Protein AF-A0A8J7Q777-F1 (afdb_monomer)

Secondary structure (DSSP, 8-state):
--HHHHHHHHHHHHHHHHHHHHSHHHHS-HHHHHHH--TTHHHHHHHHHHHHHHHHHHHHHTS-----SS--HHHHHHHHHHHHHHSS------GGG-TTSPPPPPP-

Foldseek 3Di:
DPVLVVLVVQLVVLVCVLVCLVCVVPPPDPVVVVVCPDPCSVVVSVVSVVSNVVSVVVNVVPPPPPPPPDDDPVVVVVQVVCCVVPVDRPPPPDPVPCPPDDPPDDDD

Sequence (108 aa):
MNTKVFNLGLMAFWLLLCLGLLTRELWMPPALLEKVNSPQTPLAIAVAGLLAVWNLMRYMMARPSRPPTGPSPAVEQYRRKIRTISGDDPKVTDPQFRFDDPPPDAPR

Radius of gyration: 28.46 Å; Cα contacts (8 Å, |Δi|>4): 43; chains: 1; bounding box: 48×26×79 Å

pLDDT: mean 75.15, std 12.91, range [43.88, 92.69]

Structure (mmCIF, N/CA/C/O backbone):
data_AF-A0A8J7Q777-F1
#
_entry.id   AF-A0A8J7Q777-F1
#
loop_
_atom_site.group_PDB
_atom_site.id
_atom_site.type_symbol
_atom_site.label_atom_id
_atom_site.label_alt_id
_atom_site.label_comp_id
_atom_site.label_asym_id
_atom_site.label_entity_id
_atom_site.label_seq_id
_atom_site.pdbx_PDB_ins_code
_atom_site.Cartn_x
_atom_site.Cartn_y
_atom_site.Cartn_z
_atom_site.occupancy
_atom_site.B_iso_or_equiv
_atom_site.auth_seq_id
_atom_site.auth_comp_id
_atom_site.auth_asym_id
_atom_site.auth_atom_id
_atom_site.pdbx_PDB_model_num
ATOM 1 N N . MET A 1 1 ? 9.298 -13.702 -12.919 1.00 56.84 1 MET A N 1
ATOM 2 C CA . MET A 1 1 ? 8.093 -13.099 -12.298 1.00 56.84 1 MET A CA 1
ATOM 3 C C . MET A 1 1 ? 8.073 -11.608 -12.588 1.00 56.84 1 MET A C 1
ATOM 5 O O . MET A 1 1 ? 9.097 -10.960 -12.417 1.00 56.84 1 MET A O 1
ATOM 9 N N . ASN A 1 2 ? 6.947 -11.070 -13.060 1.00 73.56 2 ASN A N 1
ATOM 10 C CA . ASN A 1 2 ? 6.815 -9.645 -13.368 1.00 73.56 2 ASN A CA 1
ATOM 11 C C . ASN A 1 2 ? 6.764 -8.847 -12.052 1.00 73.56 2 ASN A C 1
ATOM 13 O O . ASN A 1 2 ? 5.718 -8.758 -11.410 1.00 73.56 2 ASN A O 1
ATOM 17 N N . THR A 1 3 ? 7.905 -8.303 -11.623 1.00 73.94 3 THR A N 1
ATOM 18 C CA . THR A 1 3 ? 8.082 -7.551 -10.363 1.00 73.94 3 THR A CA 1
ATOM 19 C C . THR A 1 3 ? 7.090 -6.400 -10.203 1.00 73.94 3 THR A C 1
ATOM 21 O O . THR A 1 3 ? 6.741 -6.038 -9.082 1.00 73.94 3 THR A O 1
ATOM 24 N N . LYS A 1 4 ? 6.564 -5.869 -11.313 1.00 71.31 4 LYS A N 1
ATOM 25 C CA . LYS A 1 4 ? 5.521 -4.837 -11.313 1.00 71.31 4 LYS A CA 1
ATOM 26 C C . LYS A 1 4 ? 4.203 -5.330 -10.7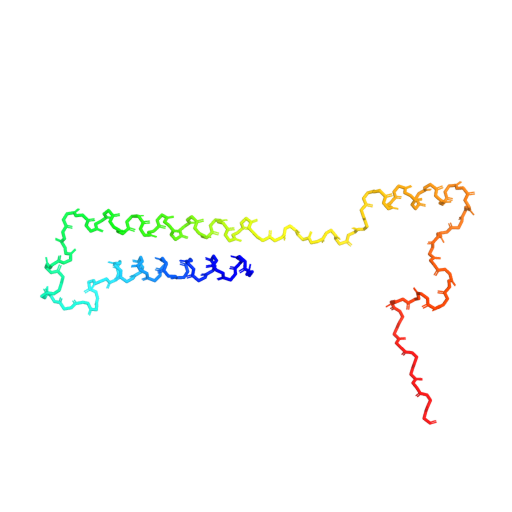15 1.00 71.31 4 LYS A C 1
ATOM 28 O O . LYS A 1 4 ? 3.616 -4.627 -9.902 1.00 71.31 4 LYS A O 1
ATOM 33 N N . VAL A 1 5 ? 3.760 -6.533 -11.087 1.00 80.44 5 VAL A N 1
ATOM 34 C CA . VAL A 1 5 ? 2.502 -7.121 -10.590 1.00 80.44 5 VAL A CA 1
ATOM 35 C C . VAL A 1 5 ? 2.624 -7.448 -9.104 1.00 80.44 5 VAL A C 1
ATOM 37 O O . VAL A 1 5 ? 1.714 -7.161 -8.333 1.00 80.44 5 VAL A O 1
ATOM 40 N N . PHE A 1 6 ? 3.782 -7.968 -8.690 1.00 82.12 6 PHE A N 1
ATOM 41 C CA . PHE A 1 6 ? 4.059 -8.255 -7.285 1.00 82.12 6 PHE A CA 1
ATOM 42 C C . PHE A 1 6 ? 4.031 -6.986 -6.417 1.00 82.12 6 PHE A C 1
ATOM 44 O O . PHE A 1 6 ? 3.326 -6.946 -5.412 1.00 82.12 6 PHE A O 1
ATOM 51 N N . ASN A 1 7 ? 4.724 -5.920 -6.837 1.00 78.88 7 ASN A N 1
ATOM 52 C CA . ASN A 1 7 ? 4.730 -4.648 -6.108 1.00 78.88 7 ASN A CA 1
ATOM 53 C C . ASN A 1 7 ? 3.342 -3.993 -6.066 1.00 78.88 7 ASN A C 1
ATOM 55 O O . ASN A 1 7 ? 2.988 -3.382 -5.061 1.00 78.88 7 ASN A O 1
ATOM 59 N N . LEU A 1 8 ? 2.547 -4.135 -7.131 1.00 81.62 8 LEU A N 1
ATOM 60 C CA . LEU A 1 8 ? 1.180 -3.619 -7.174 1.00 81.62 8 LEU A CA 1
ATOM 61 C C . LEU A 1 8 ? 0.268 -4.349 -6.178 1.00 81.62 8 LEU A C 1
ATOM 63 O O . LEU A 1 8 ? -0.473 -3.700 -5.442 1.00 81.62 8 LEU A O 1
ATOM 67 N N . GLY A 1 9 ? 0.360 -5.681 -6.113 1.00 86.12 9 GLY A N 1
ATOM 68 C CA . GLY A 1 9 ? -0.371 -6.478 -5.127 1.00 86.12 9 GLY A CA 1
ATOM 69 C C . GLY A 1 9 ? 0.033 -6.130 -3.694 1.00 86.12 9 GLY A C 1
ATOM 70 O O . GLY A 1 9 ? -0.827 -5.925 -2.841 1.00 86.12 9 GLY A O 1
ATOM 71 N N . LEU A 1 10 ? 1.337 -5.975 -3.446 1.00 86.38 10 LEU A N 1
ATOM 72 C CA . LEU A 1 10 ? 1.852 -5.591 -2.133 1.00 86.38 10 LEU A CA 1
ATOM 73 C C . LEU A 1 10 ? 1.379 -4.187 -1.725 1.00 86.38 10 LEU A C 1
ATOM 75 O O . LEU A 1 10 ? 0.967 -3.983 -0.587 1.00 86.38 10 LEU A O 1
ATOM 79 N N . MET A 1 11 ? 1.382 -3.229 -2.657 1.00 84.94 11 MET A N 1
ATOM 80 C CA . MET A 1 11 ? 0.839 -1.887 -2.435 1.00 84.94 11 MET A CA 1
ATOM 81 C C . MET A 1 11 ? -0.642 -1.945 -2.054 1.00 84.94 11 MET A C 1
ATOM 83 O O . MET A 1 11 ? -1.024 -1.363 -1.042 1.00 84.94 11 MET A O 1
ATOM 87 N N . ALA A 1 12 ? -1.461 -2.656 -2.836 1.00 88.75 12 ALA A N 1
ATOM 88 C CA . ALA A 1 12 ? -2.893 -2.782 -2.583 1.00 88.75 12 ALA A CA 1
ATOM 89 C C . ALA A 1 12 ? -3.168 -3.401 -1.207 1.00 88.75 12 ALA A C 1
ATOM 91 O O . ALA A 1 12 ? -4.001 -2.895 -0.462 1.00 88.75 12 ALA A O 1
ATOM 92 N N . PHE A 1 13 ? -2.412 -4.437 -0.839 1.00 91.19 13 PHE A N 1
ATOM 93 C CA . PHE A 1 13 ? -2.496 -5.066 0.475 1.00 91.19 13 PHE A CA 1
ATOM 94 C C . PHE A 1 13 ? -2.233 -4.073 1.618 1.00 91.19 13 PHE A C 1
ATOM 96 O O . PHE A 1 13 ? -3.060 -3.949 2.520 1.00 91.19 13 PHE A O 1
ATOM 103 N N . TRP A 1 14 ? -1.128 -3.319 1.566 1.00 90.25 14 TRP A N 1
ATOM 104 C CA . TRP A 1 14 ? -0.800 -2.336 2.608 1.00 90.25 14 TRP A CA 1
ATOM 105 C C . TRP A 1 14 ? -1.814 -1.200 2.691 1.00 90.25 14 TRP A C 1
ATOM 107 O O . TRP A 1 14 ? -2.157 -0.750 3.783 1.00 90.25 14 TRP A O 1
ATOM 117 N N . LEU A 1 15 ? -2.314 -0.755 1.541 1.00 89.44 15 LEU A N 1
ATOM 118 C CA . LEU A 1 15 ? -3.291 0.322 1.462 1.00 89.44 15 LEU A CA 1
ATOM 119 C C . LEU A 1 15 ? -4.631 -0.117 2.062 1.00 89.44 15 LEU A C 1
ATOM 121 O O . LEU A 1 15 ? -5.194 0.616 2.868 1.00 89.44 15 LEU A O 1
ATOM 125 N N . LEU A 1 16 ? -5.090 -1.335 1.758 1.00 92.00 16 LEU A N 1
ATOM 126 C CA . LEU A 1 16 ? -6.291 -1.920 2.361 1.00 92.00 16 LEU A CA 1
ATOM 127 C C . LEU A 1 16 ? -6.145 -2.103 3.873 1.00 92.00 16 LEU A C 1
ATOM 129 O O . LEU A 1 16 ? -7.071 -1.777 4.611 1.00 92.00 16 LEU A O 1
ATOM 133 N N . LEU A 1 17 ? -4.985 -2.569 4.345 1.00 89.81 17 LEU A N 1
ATOM 134 C CA . LEU A 1 17 ? -4.700 -2.685 5.778 1.00 89.81 17 LEU A CA 1
ATOM 135 C C . LEU A 1 17 ? -4.763 -1.326 6.479 1.00 89.81 17 LEU A C 1
ATOM 137 O O . LEU A 1 17 ? -5.417 -1.191 7.511 1.00 89.81 17 LEU A O 1
ATOM 141 N N . CYS A 1 18 ? -4.114 -0.314 5.901 1.00 88.38 18 CYS A N 1
ATOM 142 C CA . CYS A 1 18 ? -4.127 1.043 6.431 1.00 88.38 18 CYS A CA 1
ATOM 143 C C . CYS A 1 18 ? -5.558 1.593 6.473 1.00 88.38 18 CYS A C 1
ATOM 145 O O . CYS A 1 18 ? -6.014 2.035 7.524 1.00 88.38 18 CYS A O 1
ATOM 147 N N . LEU A 1 19 ? -6.298 1.481 5.366 1.00 89.50 19 LEU A N 1
ATOM 148 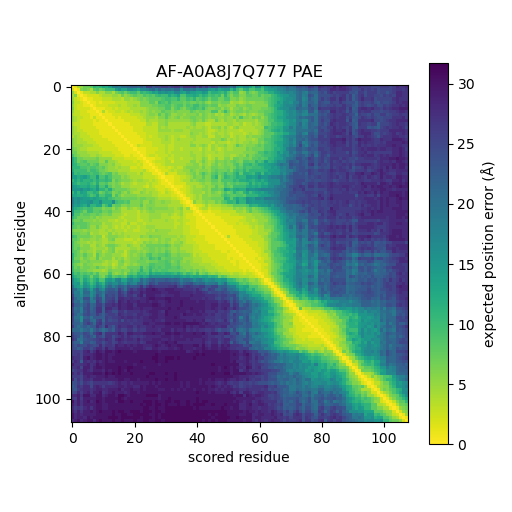C CA . LEU A 1 19 ? -7.671 1.969 5.261 1.00 89.50 19 LEU A CA 1
ATOM 149 C C . LEU A 1 19 ? -8.607 1.248 6.239 1.00 89.50 19 LEU A C 1
ATOM 151 O O . LEU A 1 19 ? -9.414 1.894 6.902 1.00 89.50 19 LEU A O 1
ATOM 155 N N . GLY A 1 20 ? -8.472 -0.072 6.378 1.00 88.69 20 GLY A N 1
ATOM 156 C CA . GLY A 1 20 ? -9.251 -0.877 7.316 1.00 88.69 20 GLY A CA 1
ATOM 157 C C . GLY A 1 20 ? -8.989 -0.497 8.773 1.00 88.69 20 GLY A C 1
ATOM 158 O O . GLY A 1 20 ? -9.933 -0.386 9.551 1.00 88.69 20 GLY A O 1
ATOM 159 N N . LEU A 1 21 ? -7.730 -0.223 9.134 1.00 87.06 21 LEU A N 1
ATOM 160 C CA . LEU A 1 21 ? -7.365 0.242 10.475 1.00 87.06 21 LEU A CA 1
ATOM 161 C C . LEU A 1 21 ? -7.810 1.681 10.755 1.00 87.06 21 LEU A C 1
ATOM 163 O O . LEU A 1 21 ? -8.126 1.992 11.904 1.00 87.06 21 LEU A O 1
ATOM 167 N N . LEU A 1 22 ? -7.828 2.543 9.733 1.00 88.56 22 LEU A N 1
ATOM 168 C CA . LEU A 1 22 ? -8.271 3.938 9.833 1.00 88.56 22 LEU A CA 1
ATOM 169 C C . LEU A 1 22 ? -9.795 4.034 9.957 1.00 88.56 22 LEU A C 1
ATOM 171 O O . LEU A 1 22 ? -10.313 4.844 10.715 1.00 88.56 22 LEU A O 1
ATOM 175 N N . THR A 1 23 ? -10.507 3.165 9.240 1.00 90.81 23 THR A N 1
ATOM 176 C CA . THR A 1 23 ? -11.974 3.079 9.249 1.00 90.81 23 THR A CA 1
ATOM 177 C C . THR A 1 23 ? -12.511 2.104 10.295 1.00 90.81 23 THR A C 1
ATOM 179 O O . THR A 1 23 ? -13.714 1.866 10.325 1.00 90.81 23 THR A O 1
ATOM 182 N N . ARG A 1 24 ? -11.660 1.546 11.172 1.00 87.25 24 ARG A N 1
ATOM 183 C CA . ARG A 1 24 ? -12.057 0.499 12.135 1.00 87.25 24 ARG A CA 1
ATOM 184 C C . ARG A 1 24 ? -13.253 0.889 13.000 1.00 87.25 24 ARG A C 1
ATOM 186 O O . ARG A 1 24 ? -14.097 0.050 13.277 1.00 87.25 24 ARG A O 1
ATOM 193 N N . GLU A 1 25 ? -13.347 2.164 13.364 1.00 85.94 25 GLU A N 1
ATOM 194 C CA . GLU A 1 25 ? -14.421 2.728 14.190 1.00 85.94 25 GLU A CA 1
ATOM 195 C C . GLU A 1 25 ? -15.807 2.615 13.519 1.00 85.94 25 GLU A C 1
ATOM 197 O O . GLU A 1 25 ? -16.819 2.592 14.207 1.00 85.94 25 GLU A O 1
ATOM 202 N N . LEU A 1 26 ? -15.870 2.525 12.181 1.00 88.44 26 LEU A N 1
ATOM 203 C CA . LEU A 1 26 ? -17.127 2.478 11.421 1.00 88.44 26 LEU A CA 1
ATOM 204 C C . LEU A 1 26 ? -17.728 1.076 11.281 1.00 88.44 26 LEU A C 1
ATOM 206 O O . LEU A 1 26 ? -18.941 0.956 11.135 1.00 88.44 26 LEU A O 1
ATOM 210 N N . TRP A 1 27 ? -16.906 0.025 11.255 1.00 87.94 27 TRP A N 1
ATOM 211 C CA . TRP A 1 27 ? -17.365 -1.331 10.916 1.00 87.94 27 TRP A CA 1
ATOM 212 C C . TRP A 1 27 ? -17.073 -2.372 11.997 1.00 87.94 27 TRP A C 1
ATOM 214 O O . TRP A 1 27 ? -17.665 -3.452 11.981 1.00 87.94 27 TRP A O 1
ATOM 224 N N . MET A 1 28 ? -16.159 -2.085 12.926 1.00 89.62 28 MET A N 1
ATOM 225 C CA . MET A 1 28 ? -15.734 -3.050 13.930 1.00 89.62 28 MET A CA 1
ATOM 226 C C . MET A 1 28 ? -16.633 -2.966 15.178 1.00 89.62 28 MET A C 1
ATOM 228 O O . MET A 1 28 ? -16.832 -1.877 15.715 1.00 89.62 28 MET A O 1
ATOM 232 N N . PRO A 1 29 ? -17.171 -4.093 15.679 1.00 89.94 29 PRO A N 1
ATOM 233 C CA . PRO A 1 29 ? -17.974 -4.098 16.897 1.00 89.94 29 PRO A CA 1
ATOM 234 C C . PRO A 1 29 ? -17.130 -3.720 18.129 1.00 89.94 29 PRO A C 1
ATOM 236 O O . PRO A 1 29 ? -15.931 -4.021 18.177 1.00 89.94 29 PRO A O 1
ATOM 239 N N . PRO A 1 30 ? -17.746 -3.127 19.169 1.00 85.12 30 PRO A N 1
ATOM 240 C CA . PRO A 1 30 ? -17.035 -2.558 20.318 1.00 85.12 30 PRO A CA 1
ATOM 241 C C . PRO A 1 30 ? -16.156 -3.574 21.063 1.00 85.12 30 PRO A C 1
ATOM 243 O O . PRO A 1 30 ? -15.033 -3.257 21.442 1.00 85.12 30 PRO A O 1
ATOM 246 N N . ALA A 1 31 ? -16.597 -4.834 21.160 1.00 86.31 31 ALA A N 1
ATOM 247 C CA . ALA A 1 31 ? -15.825 -5.913 21.785 1.00 86.31 31 ALA A CA 1
ATOM 248 C C . ALA A 1 31 ? -14.487 -6.221 21.078 1.00 86.31 31 ALA A C 1
ATOM 250 O O . ALA A 1 31 ? -13.560 -6.750 21.692 1.00 86.31 31 ALA A O 1
ATOM 251 N N . LEU A 1 32 ? -14.379 -5.922 19.779 1.00 83.81 32 LEU A N 1
ATOM 252 C CA . LEU A 1 32 ? -13.131 -6.051 19.025 1.00 83.81 32 LEU A CA 1
ATOM 253 C C . LEU A 1 32 ? -12.306 -4.762 19.089 1.00 83.81 32 LEU A C 1
ATOM 255 O O . LEU A 1 32 ? -11.082 -4.840 19.189 1.00 83.81 32 LEU A O 1
ATOM 259 N N . LEU A 1 33 ? -12.957 -3.595 19.104 1.00 84.62 33 LEU A N 1
ATOM 260 C CA . LEU A 1 33 ? -12.277 -2.308 19.252 1.00 84.62 33 LEU A CA 1
ATOM 261 C C . LEU A 1 33 ? -11.493 -2.220 20.560 1.00 84.62 33 LEU A C 1
ATOM 263 O O . LEU A 1 33 ? -10.362 -1.754 20.532 1.00 84.62 33 LEU A O 1
ATOM 267 N N . GLU A 1 34 ? -12.016 -2.728 21.676 1.00 84.06 34 GLU A N 1
ATOM 268 C CA . GLU A 1 34 ? -11.290 -2.733 22.956 1.00 84.06 34 GLU A CA 1
ATOM 269 C C . GLU A 1 34 ? -9.987 -3.543 22.907 1.00 84.06 34 GLU A C 1
ATOM 271 O O . GLU A 1 34 ? -8.989 -3.156 23.510 1.00 84.06 34 GLU A O 1
ATOM 276 N N . LYS A 1 35 ? -9.953 -4.639 22.139 1.00 83.62 35 LYS A N 1
ATOM 277 C CA . LYS A 1 35 ? -8.736 -5.451 21.965 1.00 83.62 35 LYS A CA 1
ATOM 278 C C . LYS A 1 35 ? -7.733 -4.801 21.022 1.00 83.62 35 LYS A C 1
ATOM 280 O O . LYS A 1 35 ? -6.528 -4.993 21.163 1.00 83.62 35 LYS A O 1
ATOM 285 N N . VAL A 1 36 ? -8.243 -4.076 20.030 1.00 80.25 36 VA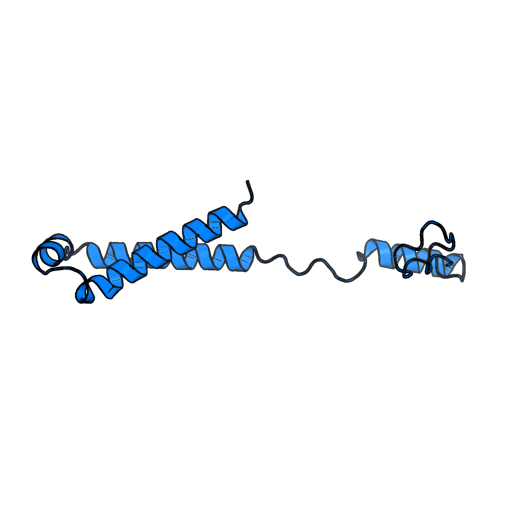L A N 1
ATOM 286 C CA . VAL A 1 36 ? -7.440 -3.452 18.978 1.00 80.25 36 VAL A CA 1
ATOM 287 C C . VAL A 1 36 ? -7.008 -2.041 19.365 1.00 80.25 36 VAL A C 1
ATOM 289 O O . VAL A 1 36 ? -6.009 -1.584 18.837 1.00 80.25 36 VAL A O 1
ATOM 292 N N . ASN A 1 37 ? -7.663 -1.351 20.300 1.00 81.94 37 ASN A N 1
ATOM 293 C CA . ASN A 1 37 ? -7.261 -0.040 20.826 1.00 81.94 37 ASN A CA 1
ATOM 294 C C . ASN A 1 37 ? -6.165 -0.181 21.894 1.00 81.94 37 ASN A C 1
ATOM 296 O O . ASN A 1 37 ? -6.310 0.212 23.047 1.00 81.94 37 ASN A O 1
ATOM 300 N N . SER A 1 38 ? -5.032 -0.742 21.481 1.00 83.94 38 SER A N 1
ATOM 301 C CA . SER A 1 38 ? -3.786 -0.719 22.239 1.00 83.94 38 SER A CA 1
ATOM 302 C C . SER A 1 38 ? -3.045 0.609 22.001 1.00 83.94 38 SER A C 1
ATOM 304 O O . SER A 1 38 ? -3.167 1.203 20.924 1.00 83.94 38 SER A O 1
ATOM 306 N N . PRO A 1 39 ? -2.195 1.069 22.937 1.00 85.94 39 PRO A N 1
ATOM 307 C CA . PRO A 1 39 ? -1.276 2.183 22.691 1.00 85.94 39 PRO A CA 1
ATOM 308 C C . PRO A 1 39 ? -0.388 1.994 21.445 1.00 85.94 39 PRO A C 1
ATOM 310 O O . PRO A 1 39 ? 0.145 2.960 20.909 1.00 85.94 39 PRO A O 1
ATOM 313 N N . GLN A 1 40 ? -0.228 0.758 20.962 1.00 86.75 40 GLN A N 1
ATOM 314 C CA . GLN A 1 40 ? 0.581 0.420 19.785 1.00 86.75 40 GLN A CA 1
ATOM 315 C C . GLN A 1 40 ? -0.166 0.574 18.450 1.00 86.75 40 GLN A C 1
ATOM 317 O O . GLN A 1 40 ? 0.443 0.558 17.383 1.00 86.75 40 GLN A O 1
ATOM 322 N N . THR A 1 41 ? -1.483 0.734 18.467 1.00 84.88 41 THR A N 1
ATOM 323 C CA . THR A 1 41 ? -2.308 0.756 17.251 1.00 84.88 41 THR A CA 1
ATOM 324 C C . THR A 1 41 ? -2.043 1.958 16.344 1.00 84.88 41 THR A C 1
ATOM 326 O O . THR A 1 41 ? -1.987 1.769 15.126 1.00 84.88 41 THR A O 1
ATOM 329 N N . PRO A 1 42 ? -1.802 3.177 16.868 1.00 87.19 42 PRO A N 1
ATOM 330 C CA . PRO A 1 42 ? -1.349 4.297 16.045 1.00 87.19 42 PRO A CA 1
ATOM 331 C C . PRO A 1 42 ? -0.023 4.000 15.335 1.00 87.19 42 PRO A C 1
ATOM 333 O O . PRO A 1 42 ? 0.148 4.364 14.174 1.00 87.19 42 PRO A O 1
ATOM 336 N N . LEU A 1 43 ? 0.893 3.286 15.999 1.00 89.81 43 LEU A N 1
ATOM 337 C CA . LEU A 1 43 ? 2.169 2.879 15.413 1.00 89.81 43 LEU A CA 1
ATOM 338 C C . LEU A 1 43 ? 1.960 1.867 14.277 1.00 89.81 43 LEU A C 1
ATOM 340 O O . LEU A 1 43 ? 2.552 2.019 13.212 1.00 89.81 43 LEU A O 1
ATOM 344 N N . ALA A 1 44 ? 1.072 0.886 14.456 1.00 87.12 44 ALA A N 1
ATOM 345 C CA . ALA A 1 44 ? 0.721 -0.061 13.397 1.00 87.12 44 ALA A CA 1
ATOM 346 C C . ALA A 1 44 ? 0.110 0.640 12.168 1.00 87.12 44 ALA A C 1
ATOM 348 O O . ALA A 1 44 ? 0.493 0.335 11.037 1.00 87.12 44 ALA A O 1
ATOM 349 N N . ILE A 1 45 ? -0.779 1.620 12.379 1.00 88.81 45 ILE A N 1
ATOM 350 C CA . ILE A 1 45 ? -1.333 2.454 11.300 1.00 88.81 45 ILE A CA 1
ATOM 351 C C . ILE A 1 45 ? -0.220 3.224 10.587 1.00 88.81 45 ILE A C 1
ATOM 353 O O . ILE A 1 45 ? -0.155 3.208 9.358 1.00 88.81 45 ILE A O 1
ATOM 357 N N . ALA A 1 46 ? 0.674 3.869 11.342 1.00 89.56 46 ALA A N 1
ATOM 358 C CA . ALA A 1 46 ? 1.774 4.642 10.778 1.00 89.56 46 ALA A CA 1
ATOM 359 C C . ALA A 1 46 ? 2.705 3.769 9.924 1.00 89.56 46 ALA A C 1
ATOM 361 O O . ALA A 1 46 ? 3.046 4.151 8.806 1.00 89.56 46 ALA A O 1
ATOM 362 N N . VAL A 1 47 ? 3.065 2.574 10.404 1.00 91.69 47 VAL A N 1
ATOM 363 C CA . VAL A 1 47 ? 3.904 1.621 9.661 1.00 91.69 47 VAL A CA 1
ATOM 364 C C . VAL A 1 47 ? 3.197 1.124 8.399 1.00 91.69 47 VAL A C 1
ATOM 366 O O . VAL A 1 47 ? 3.802 1.122 7.328 1.00 91.69 47 VAL A O 1
ATOM 369 N N . ALA A 1 48 ? 1.918 0.749 8.487 1.00 89.00 48 ALA A N 1
ATOM 370 C CA . ALA A 1 48 ? 1.145 0.314 7.324 1.00 89.00 48 ALA A CA 1
ATOM 371 C C . ALA A 1 48 ? 1.033 1.426 6.266 1.00 89.00 48 ALA A C 1
ATOM 373 O O . ALA A 1 48 ? 1.236 1.175 5.077 1.00 89.00 48 ALA A O 1
ATOM 374 N N . GLY A 1 49 ? 0.782 2.665 6.697 1.00 87.94 49 GLY A N 1
ATOM 375 C CA . GLY A 1 49 ? 0.765 3.842 5.831 1.00 87.94 49 GLY A CA 1
ATOM 376 C C . GLY A 1 49 ? 2.123 4.111 5.181 1.00 87.94 49 GLY A C 1
ATOM 377 O O . GLY A 1 49 ? 2.192 4.304 3.968 1.00 87.94 49 GLY A O 1
ATOM 378 N N . LEU A 1 50 ? 3.212 4.045 5.953 1.00 92.69 50 LEU A N 1
ATOM 379 C CA . LEU A 1 50 ? 4.575 4.214 5.446 1.00 92.69 50 LEU A CA 1
ATOM 380 C C . LEU A 1 50 ? 4.901 3.169 4.371 1.00 92.69 50 LEU A C 1
ATOM 382 O O . LEU A 1 50 ? 5.420 3.510 3.311 1.00 92.69 50 LEU A O 1
ATOM 386 N N . LEU A 1 51 ? 4.555 1.902 4.612 1.00 88.50 51 LEU A N 1
ATOM 387 C CA . LEU A 1 51 ? 4.767 0.815 3.656 1.00 88.50 51 LEU A CA 1
ATOM 388 C C . LEU A 1 51 ? 3.904 0.967 2.400 1.00 88.50 51 LEU A C 1
ATOM 390 O O . LEU A 1 51 ? 4.383 0.675 1.300 1.00 88.50 51 LEU A O 1
ATOM 394 N N . ALA A 1 52 ? 2.671 1.461 2.525 1.00 86.00 52 ALA A N 1
ATOM 395 C CA . ALA A 1 52 ? 1.827 1.776 1.376 1.00 86.00 52 ALA A CA 1
ATOM 396 C C . ALA A 1 52 ? 2.444 2.896 0.518 1.00 86.00 52 ALA A C 1
ATOM 398 O O . ALA A 1 52 ? 2.596 2.725 -0.693 1.00 86.00 52 ALA A O 1
ATOM 399 N N . VAL A 1 53 ? 2.878 3.999 1.142 1.00 87.69 53 VAL A N 1
ATOM 400 C CA . VAL A 1 53 ? 3.539 5.127 0.457 1.00 87.69 53 VAL A CA 1
ATOM 401 C C . VAL A 1 53 ? 4.855 4.688 -0.183 1.00 87.69 53 VAL A C 1
ATOM 403 O O . VAL A 1 53 ? 5.120 5.019 -1.337 1.00 87.69 53 VAL A O 1
ATOM 406 N N . TRP A 1 54 ? 5.658 3.890 0.518 1.00 88.00 54 TRP A N 1
ATOM 407 C CA . TRP A 1 54 ? 6.912 3.352 -0.006 1.00 88.00 54 TRP A CA 1
ATOM 408 C C . TRP A 1 54 ? 6.695 2.501 -1.261 1.00 88.00 54 TRP A C 1
ATOM 410 O O . TRP A 1 54 ? 7.391 2.665 -2.268 1.00 88.00 54 TRP A O 1
ATOM 420 N N . ASN A 1 55 ? 5.700 1.609 -1.237 1.00 84.81 55 ASN A N 1
ATOM 421 C CA . ASN A 1 55 ? 5.355 0.802 -2.405 1.00 84.81 55 ASN A CA 1
ATOM 422 C C . ASN A 1 55 ? 4.800 1.656 -3.553 1.00 84.81 55 ASN A C 1
ATOM 424 O O . ASN A 1 55 ? 5.143 1.403 -4.709 1.00 84.81 55 ASN A O 1
ATOM 428 N N . LEU A 1 56 ? 4.025 2.702 -3.250 1.00 82.62 56 LEU A N 1
ATOM 429 C CA . LEU A 1 56 ? 3.556 3.664 -4.245 1.00 82.62 56 LEU A CA 1
ATOM 430 C C . LEU A 1 56 ? 4.726 4.412 -4.903 1.00 82.62 56 LEU A C 1
ATOM 432 O O . LEU A 1 56 ? 4.786 4.485 -6.130 1.00 82.62 56 LEU A O 1
ATOM 436 N N . MET A 1 57 ? 5.696 4.900 -4.122 1.00 84.44 57 MET A N 1
ATOM 437 C CA . MET A 1 57 ? 6.908 5.536 -4.653 1.00 84.44 57 MET A CA 1
ATOM 438 C C . MET A 1 57 ? 7.677 4.583 -5.569 1.00 84.44 57 MET A C 1
ATOM 440 O O . MET A 1 57 ? 8.049 4.962 -6.679 1.00 84.44 57 MET A O 1
ATOM 444 N N . ARG A 1 58 ? 7.856 3.321 -5.156 1.00 81.75 58 ARG A N 1
ATOM 445 C CA . ARG A 1 58 ? 8.502 2.291 -5.987 1.00 81.75 58 ARG A CA 1
ATOM 446 C C . ARG A 1 58 ? 7.739 2.023 -7.279 1.00 81.75 58 ARG A C 1
ATOM 448 O O . ARG A 1 58 ? 8.366 1.866 -8.324 1.00 81.75 58 ARG A O 1
ATOM 455 N N . TYR A 1 59 ? 6.409 2.001 -7.238 1.00 78.38 59 TYR A N 1
ATOM 456 C CA . TYR A 1 59 ? 5.583 1.870 -8.436 1.00 78.38 59 TYR A CA 1
ATOM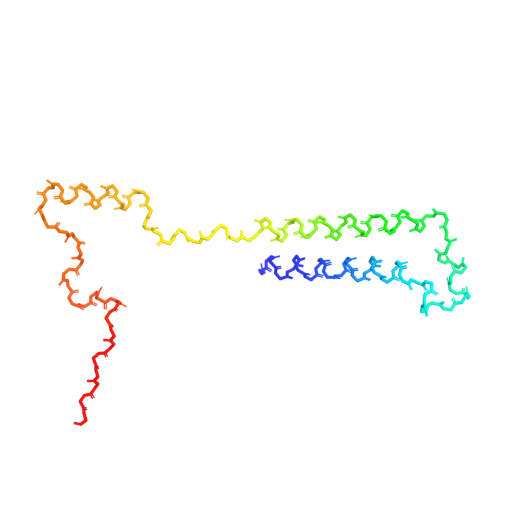 457 C C . TYR A 1 59 ? 5.749 3.072 -9.379 1.00 78.38 59 TYR A C 1
ATOM 459 O O . TYR A 1 59 ? 5.921 2.884 -10.584 1.00 78.38 59 TYR A O 1
ATOM 467 N N . MET A 1 60 ? 5.768 4.298 -8.844 1.00 81.00 60 MET A N 1
ATOM 468 C CA . MET A 1 60 ? 5.983 5.507 -9.644 1.00 81.00 60 MET A CA 1
ATOM 469 C C . MET A 1 60 ? 7.380 5.551 -10.269 1.00 81.00 60 MET A C 1
ATOM 471 O O . MET A 1 60 ? 7.494 5.888 -11.444 1.00 81.00 60 MET A O 1
ATOM 475 N N . MET A 1 61 ? 8.422 5.150 -9.536 1.00 79.44 61 MET A N 1
ATOM 476 C CA . MET A 1 61 ? 9.794 5.042 -10.055 1.00 79.44 61 MET A CA 1
ATOM 477 C C . MET A 1 61 ? 9.946 3.925 -11.095 1.00 79.44 61 MET A C 1
ATOM 479 O O . MET A 1 61 ? 10.759 4.031 -12.006 1.00 79.44 61 MET A O 1
ATOM 483 N N . ALA A 1 62 ? 9.157 2.854 -10.983 1.00 70.75 62 ALA A N 1
ATOM 484 C CA . ALA A 1 62 ? 9.146 1.753 -11.944 1.00 70.75 62 ALA A CA 1
ATOM 485 C C . ALA A 1 62 ? 8.349 2.063 -13.224 1.00 70.75 62 ALA A C 1
ATOM 487 O O . ALA A 1 62 ? 8.286 1.204 -14.118 1.00 70.75 62 ALA A O 1
ATOM 488 N N . ARG A 1 63 ? 7.737 3.257 -13.340 1.00 68.44 63 ARG A N 1
ATOM 489 C CA . ARG A 1 63 ? 7.222 3.724 -14.629 1.00 68.44 63 ARG A CA 1
ATOM 490 C C . ARG A 1 63 ? 8.415 3.807 -15.576 1.00 68.44 63 ARG A C 1
ATOM 492 O O . ARG A 1 63 ? 9.339 4.565 -15.296 1.00 68.44 63 ARG A O 1
ATOM 499 N N . PRO A 1 64 ? 8.426 3.029 -16.672 1.00 59.56 64 PRO A N 1
ATOM 500 C CA . PRO A 1 64 ? 9.471 3.185 -17.660 1.00 59.56 64 PRO A CA 1
ATOM 501 C C . PRO A 1 64 ? 9.420 4.640 -18.117 1.00 59.56 64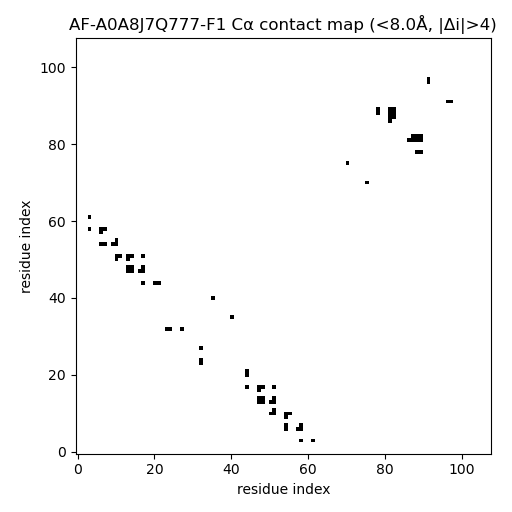 PRO A C 1
ATOM 503 O O . PRO A 1 64 ? 8.390 5.087 -18.631 1.00 59.56 64 PRO A O 1
ATOM 506 N N . SER A 1 65 ? 10.514 5.380 -17.903 1.00 59.12 65 SER A N 1
ATOM 507 C CA . SER A 1 65 ? 10.833 6.532 -18.740 1.00 59.12 65 SER A CA 1
ATOM 508 C C . SER A 1 65 ? 10.532 6.076 -20.154 1.00 59.12 65 SER A C 1
ATOM 510 O O . SER A 1 65 ? 11.048 5.028 -20.550 1.00 59.12 65 SER A O 1
ATOM 512 N N . ARG A 1 66 ? 9.577 6.748 -20.814 1.00 59.88 66 ARG A N 1
ATOM 513 C CA . ARG A 1 66 ? 9.082 6.404 -22.154 1.00 59.88 66 ARG A CA 1
ATOM 514 C C . ARG A 1 66 ? 10.200 5.739 -22.960 1.00 59.88 66 ARG A C 1
ATOM 516 O O . ARG A 1 66 ? 11.293 6.316 -22.976 1.00 59.88 66 ARG A O 1
ATOM 523 N N . PRO A 1 67 ? 9.968 4.582 -23.615 1.00 57.56 67 PRO A N 1
ATOM 524 C CA . PRO A 1 67 ? 10.951 4.100 -24.574 1.00 57.56 67 PRO A CA 1
ATOM 525 C C . PRO A 1 67 ? 11.286 5.288 -25.481 1.00 57.56 67 PRO A C 1
ATOM 527 O O . PRO A 1 67 ? 10.347 5.995 -25.880 1.00 57.56 67 PRO A O 1
ATOM 530 N N . PRO A 1 68 ? 12.578 5.606 -25.687 1.00 57.62 68 PRO A N 1
ATOM 531 C CA . PRO A 1 68 ? 12.953 6.742 -26.504 1.00 57.62 68 PRO A CA 1
ATOM 532 C C . PRO A 1 68 ? 12.224 6.567 -27.831 1.00 57.62 68 PRO A C 1
ATOM 534 O O . PRO A 1 68 ? 12.431 5.602 -28.555 1.00 57.62 68 PRO A O 1
ATOM 537 N N . THR A 1 69 ? 11.280 7.466 -28.091 1.00 60.50 69 THR A N 1
ATOM 538 C CA . THR A 1 69 ? 10.452 7.464 -29.304 1.00 60.50 69 THR A CA 1
ATOM 539 C C . THR A 1 69 ? 11.265 7.963 -30.502 1.00 60.50 69 THR A C 1
ATOM 541 O O . THR A 1 69 ? 10.734 8.114 -31.595 1.00 60.50 69 THR A O 1
ATOM 544 N N . GLY A 1 70 ? 12.562 8.209 -30.289 1.00 63.66 70 GLY A N 1
ATOM 545 C CA . GLY A 1 70 ? 13.549 8.550 -31.291 1.00 63.66 70 GLY A CA 1
ATOM 546 C C . GLY A 1 70 ? 14.702 7.540 -31.299 1.00 63.66 70 GLY A C 1
ATOM 547 O O . GLY A 1 70 ? 14.986 6.908 -30.275 1.00 63.66 70 GLY A O 1
ATOM 548 N N . PRO A 1 71 ? 15.362 7.373 -32.457 1.00 60.75 71 PRO A N 1
ATOM 549 C CA . PRO A 1 71 ? 16.545 6.532 -32.58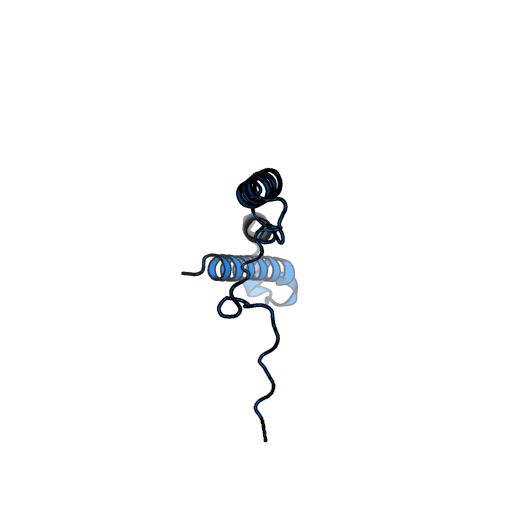9 1.00 60.75 71 PRO A CA 1
ATOM 550 C C . PRO A 1 71 ? 17.618 6.940 -31.571 1.00 60.75 71 PRO A C 1
ATOM 552 O O . PRO A 1 71 ? 17.734 8.108 -31.204 1.00 60.75 71 PRO A O 1
ATOM 555 N N . SER A 1 72 ? 18.411 5.975 -31.097 1.00 66.56 72 SER A N 1
ATOM 556 C CA . SER A 1 72 ? 19.485 6.274 -30.146 1.00 66.56 72 SER A CA 1
ATOM 557 C C . SER A 1 72 ? 20.470 7.303 -30.736 1.00 66.56 72 SER A C 1
ATOM 559 O O . SER A 1 72 ? 20.659 7.339 -31.957 1.00 66.56 72 SER A O 1
ATOM 561 N N . PRO A 1 73 ? 21.158 8.112 -29.907 1.00 69.88 73 PRO A N 1
ATOM 562 C CA . PRO A 1 73 ? 22.108 9.120 -30.393 1.00 69.88 73 PRO A CA 1
ATOM 563 C C . PRO A 1 73 ? 23.195 8.533 -31.305 1.00 69.88 73 PRO A C 1
ATOM 565 O O . PRO A 1 73 ? 23.643 9.182 -32.247 1.00 69.88 73 PRO A O 1
ATOM 568 N N . ALA A 1 74 ? 23.579 7.274 -31.068 1.00 71.62 74 ALA A N 1
ATOM 569 C CA . ALA A 1 74 ? 24.516 6.537 -31.910 1.00 71.62 74 ALA A CA 1
ATOM 570 C C . ALA A 1 74 ? 23.963 6.283 -33.326 1.00 71.62 74 ALA A C 1
ATOM 572 O O . ALA A 1 74 ? 24.695 6.411 -34.306 1.00 71.62 74 ALA A O 1
ATOM 573 N N . VAL A 1 75 ? 22.666 5.979 -33.451 1.00 69.31 75 VAL A N 1
ATOM 574 C CA . VAL A 1 75 ? 21.989 5.795 -34.745 1.00 69.31 75 VAL A CA 1
ATOM 575 C C . VAL A 1 75 ? 21.851 7.128 -35.480 1.00 69.31 75 VAL A C 1
ATOM 577 O O . VAL A 1 75 ? 22.054 7.176 -36.692 1.00 69.31 75 VAL A O 1
ATOM 580 N N . GLU A 1 76 ? 21.574 8.227 -34.775 1.00 71.38 76 GLU A N 1
ATOM 581 C CA . GLU A 1 76 ? 21.551 9.560 -35.390 1.00 71.38 76 GLU A CA 1
ATOM 582 C C . GLU A 1 76 ? 22.931 9.996 -35.893 1.00 71.38 76 GLU A C 1
ATOM 584 O O . GLU A 1 76 ? 23.047 10.510 -37.006 1.00 71.38 76 GLU A O 1
ATOM 589 N N . GLN A 1 77 ? 23.987 9.759 -35.112 1.00 74.25 77 GLN A N 1
ATOM 590 C CA . GLN A 1 77 ? 25.364 10.045 -35.524 1.00 74.25 77 GLN A CA 1
ATOM 591 C C . GLN A 1 77 ? 25.782 9.194 -36.726 1.00 74.25 77 GLN A C 1
ATOM 593 O O . GLN A 1 77 ? 26.398 9.710 -37.657 1.00 74.25 77 GLN A O 1
ATOM 598 N N . TYR A 1 78 ? 25.400 7.917 -36.745 1.00 69.25 78 TYR A N 1
ATOM 599 C CA . TYR A 1 78 ? 25.653 7.026 -37.873 1.00 69.25 78 TYR A CA 1
ATOM 600 C C . TYR A 1 78 ? 24.913 7.478 -39.141 1.00 69.25 78 TYR A C 1
ATOM 602 O O . TYR A 1 78 ? 25.529 7.591 -40.200 1.00 69.25 78 TYR A O 1
ATOM 610 N N . ARG A 1 79 ? 23.626 7.847 -39.032 1.00 68.12 79 ARG A N 1
ATOM 611 C CA . ARG A 1 79 ? 22.851 8.425 -40.146 1.00 68.12 79 ARG A CA 1
ATOM 612 C C . ARG A 1 79 ? 23.466 9.724 -40.661 1.00 68.12 79 ARG A C 1
ATOM 614 O O . ARG A 1 79 ? 23.573 9.896 -41.871 1.00 68.12 79 ARG A O 1
ATOM 621 N N . ARG A 1 80 ? 23.916 10.616 -39.769 1.00 70.88 80 ARG A N 1
ATOM 622 C CA . ARG A 1 80 ? 24.630 11.844 -40.162 1.00 70.88 80 ARG A CA 1
ATOM 623 C C . ARG A 1 80 ? 25.916 11.517 -40.914 1.00 70.88 80 ARG A C 1
ATOM 625 O O . ARG A 1 80 ? 26.144 12.097 -41.967 1.00 70.88 80 ARG A O 1
ATOM 632 N N . LYS A 1 81 ? 26.708 10.561 -40.418 1.00 71.31 81 LYS A N 1
ATOM 633 C CA . LYS A 1 81 ? 27.973 10.151 -41.041 1.00 71.31 81 LYS A CA 1
ATOM 634 C C . LYS A 1 81 ? 27.765 9.550 -42.435 1.00 71.31 81 LYS A C 1
ATOM 636 O O . LYS A 1 81 ? 28.502 9.896 -43.352 1.00 71.31 81 LYS A O 1
ATOM 641 N N . ILE A 1 82 ? 26.746 8.710 -42.624 1.00 60.69 82 ILE A N 1
ATOM 642 C CA . ILE A 1 82 ? 26.424 8.172 -43.954 1.00 60.69 82 ILE A CA 1
ATOM 643 C C . ILE A 1 82 ? 25.917 9.274 -44.883 1.00 60.69 82 ILE A C 1
ATOM 645 O O . ILE A 1 82 ? 26.397 9.368 -46.007 1.00 60.69 82 ILE A O 1
ATOM 649 N N . ARG A 1 83 ? 25.025 10.155 -44.414 1.00 64.56 83 ARG A N 1
ATOM 650 C CA . ARG A 1 83 ? 24.509 11.263 -45.230 1.00 64.56 83 ARG A CA 1
ATOM 651 C C . ARG A 1 83 ? 25.625 12.196 -45.708 1.00 64.56 83 ARG A C 1
ATOM 653 O O . ARG A 1 83 ? 25.605 12.625 -46.854 1.00 64.56 83 ARG A O 1
ATOM 660 N N . THR A 1 84 ? 26.628 12.469 -44.868 1.00 70.00 84 THR A N 1
ATOM 661 C CA . THR A 1 84 ? 27.794 13.279 -45.263 1.00 70.00 84 THR A CA 1
ATOM 662 C C . THR A 1 84 ? 28.707 12.598 -46.282 1.00 70.00 84 THR A C 1
ATOM 664 O O . THR A 1 84 ? 29.426 13.293 -46.988 1.00 70.00 84 THR A O 1
ATOM 667 N N . ILE A 1 85 ? 28.706 11.262 -46.349 1.00 65.19 85 ILE A N 1
ATOM 668 C CA . ILE A 1 85 ? 29.582 10.490 -47.245 1.00 65.19 85 ILE A CA 1
ATOM 669 C C . ILE A 1 85 ? 28.875 10.165 -48.567 1.00 65.19 85 ILE A C 1
ATOM 671 O O . ILE A 1 85 ? 29.496 10.231 -49.620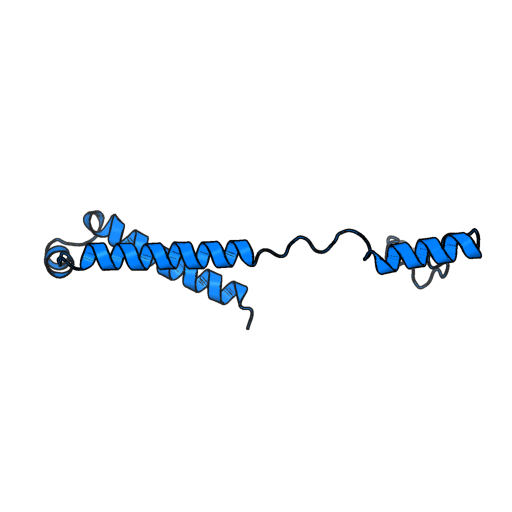 1.00 65.19 85 ILE A O 1
ATOM 675 N N . SER A 1 86 ? 27.589 9.812 -48.515 1.00 62.56 86 SER A N 1
ATOM 676 C CA . SER A 1 86 ? 26.849 9.260 -49.654 1.00 62.56 86 SER A CA 1
ATOM 677 C C . SER A 1 86 ? 25.887 10.248 -50.315 1.00 62.56 86 SER A C 1
ATOM 679 O O . SER A 1 86 ? 25.363 9.929 -51.375 1.00 62.56 86 SER A O 1
ATOM 681 N N . GLY A 1 87 ? 25.595 11.402 -49.702 1.00 56.47 87 GLY A N 1
ATOM 682 C CA . GLY A 1 87 ? 24.608 12.373 -50.204 1.00 56.47 87 GLY A CA 1
ATOM 683 C C . GLY A 1 87 ? 23.143 11.925 -50.085 1.00 56.47 87 GLY A C 1
ATOM 684 O O . GLY A 1 87 ? 22.271 12.773 -49.916 1.00 56.47 87 GLY A O 1
ATOM 685 N N . ASP A 1 88 ? 22.885 10.617 -50.070 1.00 57.31 88 ASP A N 1
ATOM 686 C CA . ASP A 1 88 ? 21.561 10.015 -49.928 1.00 57.31 88 ASP A CA 1
ATOM 687 C C . ASP A 1 88 ? 21.256 9.568 -48.490 1.00 57.31 88 ASP A C 1
ATOM 689 O O . ASP A 1 88 ? 22.135 9.176 -47.714 1.00 57.31 88 ASP A O 1
ATOM 693 N N . ASP A 1 89 ? 19.975 9.638 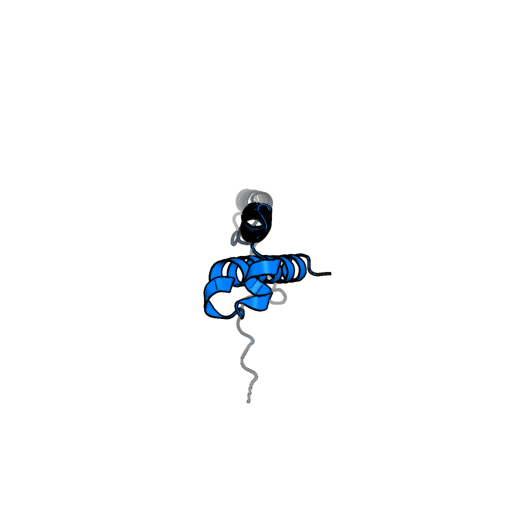-48.118 1.00 55.31 89 ASP A N 1
ATOM 694 C CA . ASP A 1 89 ? 19.491 9.116 -46.842 1.00 55.31 89 ASP A CA 1
ATOM 695 C C . ASP A 1 89 ? 19.532 7.577 -46.895 1.00 55.31 89 ASP A C 1
ATOM 697 O O . ASP A 1 89 ? 18.900 6.996 -47.779 1.00 55.31 89 ASP A O 1
ATOM 701 N N . PRO A 1 90 ? 20.213 6.881 -45.962 1.00 58.84 90 PRO A N 1
ATOM 702 C CA . PRO A 1 90 ? 20.254 5.420 -45.914 1.00 58.84 90 PRO A CA 1
ATOM 703 C C . PRO A 1 90 ? 18.948 4.867 -45.336 1.00 58.84 90 PRO A C 1
ATOM 705 O O . PRO A 1 90 ? 18.930 4.086 -44.382 1.00 58.84 90 PRO A O 1
ATOM 708 N N . LYS A 1 91 ? 17.816 5.324 -45.867 1.00 57.72 91 LYS A N 1
ATOM 709 C CA . LYS A 1 91 ? 16.557 4.618 -45.705 1.00 57.72 91 LYS A CA 1
ATOM 710 C C . LYS A 1 91 ? 16.721 3.335 -46.503 1.00 57.72 91 LYS A C 1
ATOM 712 O O . LYS A 1 91 ? 17.087 3.398 -47.671 1.00 57.72 91 LYS A O 1
ATOM 717 N N . VAL A 1 92 ? 16.519 2.192 -45.852 1.00 56.84 92 VAL A N 1
ATOM 718 C CA . VAL A 1 92 ? 16.592 0.871 -46.481 1.00 56.84 92 VAL A CA 1
ATOM 719 C C . VAL A 1 92 ? 15.726 0.906 -47.743 1.00 56.84 92 VAL A C 1
ATOM 721 O O . VAL A 1 92 ? 14.502 0.978 -47.669 1.00 56.84 92 VAL A O 1
ATOM 724 N N . THR A 1 93 ? 16.380 0.980 -48.901 1.00 54.28 93 THR A N 1
ATOM 725 C CA . THR A 1 93 ? 15.755 1.112 -50.224 1.00 54.28 93 THR A CA 1
ATOM 726 C C . THR A 1 93 ? 15.220 -0.216 -50.735 1.00 54.28 93 THR A C 1
ATOM 728 O O . THR A 1 93 ? 14.547 -0.239 -51.761 1.00 54.28 93 THR A O 1
ATOM 731 N N . ASP A 1 94 ? 15.478 -1.303 -50.009 1.00 56.78 94 ASP A N 1
ATOM 732 C CA . ASP A 1 94 ? 14.967 -2.625 -50.316 1.00 56.78 94 ASP A CA 1
ATOM 733 C C . ASP A 1 94 ? 13.469 -2.718 -49.953 1.00 56.78 94 ASP A C 1
ATOM 735 O O . ASP A 1 94 ? 13.110 -2.610 -48.772 1.00 56.78 94 ASP A O 1
ATOM 739 N N . PRO A 1 95 ? 12.575 -2.907 -50.945 1.00 57.53 95 PRO A N 1
ATOM 740 C CA . PRO A 1 95 ? 11.137 -3.034 -50.726 1.00 57.53 95 PRO A CA 1
ATOM 741 C C . PRO A 1 95 ? 10.767 -4.170 -49.765 1.00 57.53 95 PRO A C 1
ATOM 743 O O . PRO A 1 95 ? 9.717 -4.101 -49.134 1.00 57.53 95 PRO A O 1
ATOM 746 N N . GLN A 1 96 ? 11.621 -5.193 -49.621 1.00 57.41 96 GLN A N 1
ATOM 747 C CA . GLN A 1 96 ? 11.375 -6.328 -48.725 1.00 57.41 96 GLN A CA 1
ATOM 748 C C . GLN A 1 96 ? 11.502 -5.977 -47.235 1.00 57.41 96 GLN A C 1
ATOM 750 O O . GLN A 1 96 ? 10.990 -6.705 -46.389 1.00 57.41 96 GLN A O 1
ATOM 755 N N . PHE A 1 97 ? 12.147 -4.855 -46.902 1.00 57.53 97 PHE A N 1
ATOM 756 C CA . PHE A 1 97 ? 12.365 -4.400 -45.525 1.00 57.53 97 PHE A CA 1
ATOM 757 C C . PHE A 1 97 ? 11.560 -3.132 -45.188 1.00 57.53 97 PHE A C 1
ATOM 759 O O . PHE A 1 97 ? 11.914 -2.378 -44.277 1.00 57.53 97 PHE A O 1
ATOM 766 N N . ARG A 1 98 ? 10.464 -2.875 -45.914 1.00 59.88 98 ARG A N 1
ATOM 767 C CA . ARG A 1 98 ? 9.520 -1.790 -45.613 1.00 59.88 98 ARG A CA 1
ATOM 768 C C . ARG A 1 98 ? 8.462 -2.252 -44.616 1.00 59.88 98 ARG A C 1
ATOM 770 O O . ARG A 1 98 ? 7.368 -2.653 -44.985 1.00 59.88 98 ARG A O 1
ATOM 777 N N . PHE A 1 99 ? 8.804 -2.186 -43.334 1.00 60.88 99 PHE A N 1
ATOM 778 C CA . PHE A 1 99 ? 7.924 -2.624 -42.243 1.00 60.88 99 PHE A CA 1
ATOM 779 C C . PHE A 1 99 ? 6.790 -1.638 -41.902 1.00 60.88 99 PHE A C 1
ATOM 781 O O . PHE A 1 99 ? 5.914 -1.988 -41.117 1.00 60.88 99 PHE A O 1
ATOM 788 N N . ASP A 1 100 ? 6.808 -0.432 -42.482 1.00 64.75 100 ASP A N 1
ATOM 789 C CA . ASP A 1 100 ? 5.855 0.649 -42.186 1.00 64.75 100 ASP A CA 1
ATOM 790 C C . ASP A 1 100 ? 4.778 0.856 -43.275 1.00 64.75 100 ASP A C 1
ATOM 792 O O . ASP A 1 100 ? 3.863 1.655 -43.070 1.00 64.75 100 ASP A O 1
ATOM 796 N N . ASP A 1 101 ? 4.858 0.172 -44.426 1.00 58.28 101 ASP A N 1
ATOM 797 C CA . ASP A 1 101 ? 3.855 0.317 -45.491 1.00 58.28 101 ASP A CA 1
ATOM 798 C C . ASP A 1 101 ? 2.626 -0.574 -45.187 1.00 58.28 101 ASP A C 1
ATOM 800 O O . ASP A 1 101 ? 2.789 -1.730 -44.776 1.00 58.28 101 ASP A O 1
ATOM 804 N N . PRO A 1 102 ? 1.385 -0.073 -45.362 1.00 60.84 102 PRO A N 1
ATOM 805 C CA . PRO A 1 102 ? 0.192 -0.900 -45.215 1.00 60.84 102 PRO A CA 1
ATOM 806 C C . PRO A 1 102 ? 0.252 -2.073 -46.208 1.00 60.84 102 PRO A C 1
ATOM 808 O O . PRO A 1 102 ? 0.712 -1.885 -47.339 1.00 60.84 102 PRO A O 1
ATOM 811 N N . PRO A 1 103 ? -0.179 -3.286 -45.807 1.00 64.12 103 PRO A N 1
ATOM 812 C CA . PRO A 1 103 ? -0.097 -4.454 -46.671 1.00 64.12 103 PRO A CA 1
ATOM 813 C C . PRO A 1 103 ? -0.849 -4.183 -47.982 1.00 64.12 103 PRO A C 1
ATOM 815 O O . PRO A 1 103 ? -1.939 -3.610 -47.936 1.00 64.12 103 PRO A O 1
ATOM 818 N N . PRO A 1 104 ? -0.283 -4.560 -49.143 1.00 63.16 104 PRO A N 1
ATOM 819 C CA . PRO A 1 104 ? -0.943 -4.344 -50.421 1.00 63.16 104 PRO A CA 1
ATOM 820 C C . PRO A 1 104 ? -2.270 -5.104 -50.428 1.00 63.16 104 PRO A C 1
ATOM 822 O O . PRO A 1 104 ? -2.295 -6.310 -50.170 1.00 63.16 104 PRO A O 1
ATOM 825 N N . ASP A 1 105 ? -3.362 -4.386 -50.696 1.00 63.44 105 ASP A N 1
ATOM 826 C CA . ASP A 1 105 ? -4.699 -4.962 -50.812 1.00 63.44 105 ASP A CA 1
ATOM 827 C C . ASP A 1 105 ? -4.662 -6.135 -51.801 1.00 63.44 105 ASP A C 1
ATOM 829 O O . ASP A 1 105 ? -4.296 -5.982 -52.970 1.00 63.44 105 ASP A O 1
ATOM 833 N N . ALA A 1 106 ? -5.000 -7.328 -51.310 1.00 49.28 106 ALA A N 1
ATOM 834 C CA . ALA A 1 106 ? -5.017 -8.538 -52.117 1.00 49.28 106 ALA A CA 1
ATOM 835 C C . ALA A 1 106 ? -6.012 -8.377 -53.287 1.00 49.28 106 ALA A C 1
ATOM 837 O O . ALA A 1 106 ? -7.142 -7.925 -53.062 1.00 49.28 106 ALA A O 1
ATOM 838 N N . PRO A 1 107 ? -5.636 -8.739 -54.527 1.00 61.25 107 PRO A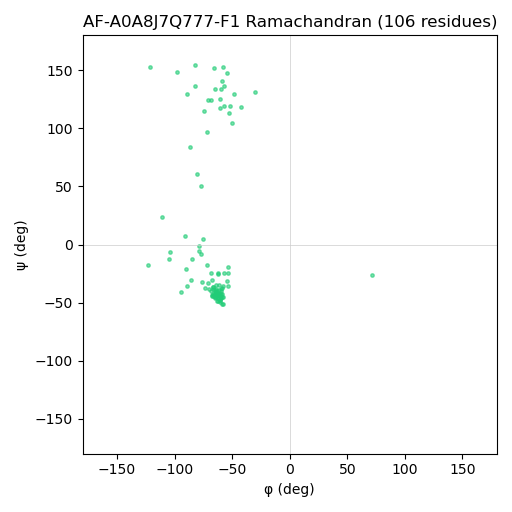 N 1
ATOM 839 C CA . PRO A 1 107 ? -6.544 -8.653 -55.663 1.00 61.25 107 PRO A CA 1
ATOM 840 C C . PRO A 1 107 ? -7.720 -9.624 -55.478 1.00 61.25 107 PRO A C 1
ATOM 842 O O . PRO A 1 107 ? -7.526 -10.775 -55.083 1.00 61.25 107 PRO A O 1
ATOM 845 N N . ARG A 1 108 ? -8.932 -9.121 -55.738 1.00 43.88 108 ARG A N 1
ATOM 846 C CA . ARG A 1 108 ? -10.170 -9.909 -55.851 1.00 43.88 108 ARG A CA 1
ATOM 847 C C . ARG A 1 108 ? -10.161 -10.792 -57.090 1.00 43.88 108 ARG A C 1
ATOM 849 O O . ARG A 1 108 ? -9.654 -10.314 -58.128 1.00 43.88 108 ARG A O 1
#

Solvent-accessible surface area (backbone atoms only — not comparable to full-atom values): 6615 Å² total; per-residue (Å²): 129,68,64,66,61,55,45,50,53,52,24,51,51,28,43,50,52,26,50,49,64,72,47,33,85,81,78,52,57,67,84,53,45,66,74,56,66,45,94,58,40,67,53,54,42,50,52,29,44,50,52,18,51,52,34,48,51,52,53,61,68,63,50,72,74,68,75,73,92,55,79,54,71,67,54,52,52,49,52,51,54,45,31,75,71,66,77,48,76,89,62,78,81,51,78,92,72,54,85,84,62,78,80,80,81,77,85,131

Mean predicted aligned error: 16.6 Å